Protein AF-A0ABD0P5U7-F1 (afdb_monomer_lite)

Sequence (64 aa):
RVSSTSASVTVSSSFCLTAGGRRFEEGDGWHDGCRDCYCHAGR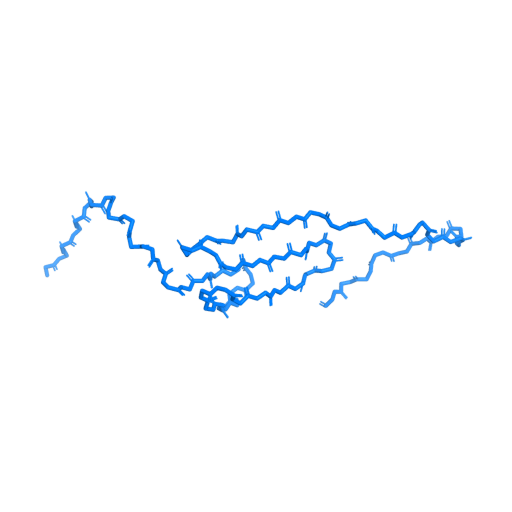EMCVLITCPVPTCTHPVLRPD

InterPro domains:
  IPR052624 Cysteine-rich motor neuron 1 [PTHR46439] (10-63)

Secondary structure (DSSP, 8-state):
-------------SEEE-TT--EEETT-EEE-SSEEEEEETTEEEEEE--PPPP-SSS--PPP-

Structure (mmCIF, N/CA/C/O backbone):
data_AF-A0ABD0P5U7-F1
#
_entry.id   AF-A0ABD0P5U7-F1
#
loop_
_atom_site.group_PDB
_atom_site.id
_atom_site.type_symbol
_atom_site.label_atom_id
_atom_site.label_alt_id
_atom_site.label_comp_id
_atom_site.label_asym_id
_atom_site.label_entity_id
_atom_site.label_seq_id
_atom_site.pdbx_PDB_ins_code
_atom_site.Cartn_x
_atom_site.Cartn_y
_atom_site.Cartn_z
_atom_site.occupancy
_atom_site.B_iso_or_equiv
_atom_site.auth_seq_id
_atom_site.auth_comp_id
_atom_site.auth_asym_id
_atom_site.auth_atom_id
_atom_site.pdbx_PDB_model_num
ATOM 1 N N . ARG A 1 1 ? -34.427 10.037 18.578 1.00 40.53 1 ARG A N 1
ATOM 2 C CA . ARG A 1 1 ? -35.069 9.461 17.374 1.00 40.53 1 ARG A CA 1
ATOM 3 C C . ARG A 1 1 ? -33.971 8.792 16.574 1.00 40.53 1 ARG A C 1
ATOM 5 O O . ARG A 1 1 ? -33.137 9.494 16.023 1.00 40.53 1 ARG A O 1
ATOM 12 N N . VAL A 1 2 ? -33.898 7.465 16.630 1.00 47.88 2 VAL A N 1
ATOM 13 C CA . VAL A 1 2 ? -32.971 6.695 15.798 1.00 47.88 2 VAL A CA 1
ATOM 14 C C . VAL A 1 2 ? -33.613 6.634 14.419 1.00 47.88 2 VAL A C 1
ATOM 16 O O . VAL A 1 2 ? -34.626 5.963 14.250 1.00 47.88 2 VAL A O 1
ATOM 19 N N . SER A 1 3 ? -33.097 7.405 13.467 1.00 49.72 3 SER A N 1
ATOM 20 C CA . SER A 1 3 ? -33.490 7.252 12.067 1.00 49.72 3 SER A CA 1
ATOM 21 C C . SER A 1 3 ? -32.575 6.210 11.444 1.00 49.72 3 SER A C 1
ATOM 23 O O . SER A 1 3 ? -31.576 6.529 10.805 1.00 49.72 3 SER A O 1
ATOM 25 N N . SER A 1 4 ? -32.910 4.946 11.696 1.00 65.31 4 SER A N 1
ATOM 26 C CA . SER A 1 4 ? -32.412 3.808 10.932 1.00 65.31 4 SER A CA 1
ATOM 27 C C . SER A 1 4 ? -33.026 3.878 9.538 1.00 65.31 4 SER A C 1
ATOM 29 O O . SER A 1 4 ? -34.058 3.271 9.264 1.00 65.31 4 SER A O 1
ATOM 31 N N . THR A 1 5 ? -32.422 4.677 8.665 1.00 57.72 5 THR A N 1
ATOM 32 C CA . THR A 1 5 ? -32.742 4.655 7.239 1.00 57.72 5 THR A CA 1
ATOM 33 C C . THR A 1 5 ? -31.874 3.575 6.614 1.00 57.72 5 THR A C 1
ATOM 35 O O . THR A 1 5 ? -30.690 3.789 6.361 1.00 57.72 5 THR A O 1
ATOM 38 N N . SER A 1 6 ? -32.459 2.396 6.405 1.00 65.69 6 SER A N 1
ATOM 39 C CA . SER A 1 6 ? -31.911 1.346 5.545 1.00 65.69 6 SER A CA 1
ATOM 40 C C . SER A 1 6 ? -31.954 1.831 4.101 1.00 65.69 6 SER A C 1
ATOM 42 O O . SER A 1 6 ? -32.822 1.454 3.321 1.00 65.69 6 SER A O 1
ATOM 44 N N . ALA A 1 7 ? -31.047 2.736 3.768 1.00 53.44 7 ALA A N 1
ATOM 45 C CA . ALA A 1 7 ? -30.785 3.125 2.409 1.00 53.44 7 ALA A CA 1
ATOM 46 C C . ALA A 1 7 ? -29.404 2.575 2.083 1.00 53.44 7 ALA A C 1
ATOM 48 O O . ALA A 1 7 ? -28.397 3.005 2.642 1.00 53.44 7 ALA A O 1
ATOM 49 N N . SER A 1 8 ? -29.363 1.619 1.163 1.00 57.75 8 SER A N 1
ATOM 50 C CA . SER A 1 8 ? -28.195 1.315 0.344 1.00 57.75 8 SER A CA 1
ATOM 51 C C . SER A 1 8 ? -27.866 2.529 -0.538 1.00 57.75 8 SER A C 1
ATOM 53 O O . SER A 1 8 ? -27.857 2.451 -1.762 1.00 57.75 8 SER A O 1
ATOM 55 N N . VAL A 1 9 ? -27.650 3.685 0.093 1.00 52.50 9 VAL A N 1
ATOM 56 C CA . VAL A 1 9 ? -26.854 4.757 -0.469 1.00 52.50 9 VAL A CA 1
ATOM 57 C C . VAL A 1 9 ? -25.460 4.178 -0.407 1.00 52.50 9 VAL A C 1
ATOM 59 O O . VAL A 1 9 ? -24.927 3.948 0.678 1.00 52.50 9 VAL A O 1
ATOM 62 N N . THR A 1 10 ? -24.871 3.896 -1.560 1.00 57.81 10 THR A N 1
ATOM 63 C CA . THR A 1 10 ? -23.422 3.957 -1.683 1.00 57.81 10 THR A CA 1
ATOM 64 C C . THR A 1 10 ? -23.023 5.368 -1.264 1.00 57.81 10 THR A C 1
ATOM 66 O O . THR A 1 10 ? -22.844 6.252 -2.096 1.00 57.81 10 THR A O 1
ATOM 69 N N . VAL A 1 11 ? -22.934 5.615 0.045 1.00 57.66 11 VAL A N 1
ATOM 70 C CA . VAL A 1 11 ? -21.977 6.568 0.567 1.00 57.66 11 VAL A CA 1
ATOM 71 C C . VAL A 1 11 ? -20.676 5.929 0.133 1.00 57.66 11 VAL A C 1
ATOM 73 O O . VAL A 1 11 ? -20.175 5.026 0.797 1.00 57.66 11 VAL A O 1
ATOM 76 N N . SER A 1 12 ? -20.214 6.282 -1.066 1.00 61.88 12 SER A N 1
ATOM 77 C CA . SER A 1 12 ? -18.816 6.136 -1.409 1.00 61.88 12 SER A CA 1
ATOM 78 C C . SER A 1 12 ? -18.124 6.942 -0.328 1.00 61.88 12 SER A C 1
ATOM 80 O O . SER A 1 12 ? -18.092 8.175 -0.389 1.00 61.88 12 SER A O 1
ATOM 82 N N . SER A 1 13 ? -17.726 6.276 0.754 1.00 67.56 13 SER A N 1
ATOM 83 C CA . SER A 1 13 ? -16.857 6.897 1.725 1.00 67.56 13 SER A CA 1
ATOM 84 C C . SER A 1 13 ? -15.694 7.415 0.894 1.00 67.56 13 SER A C 1
ATOM 86 O O . SER A 1 13 ? -15.119 6.673 0.106 1.00 67.56 13 SER A O 1
ATOM 88 N N . SER A 1 14 ? -15.366 8.701 1.001 1.00 82.19 14 SER A N 1
ATOM 89 C CA . SER A 1 14 ? -14.218 9.269 0.276 1.00 82.19 14 SER A CA 1
ATOM 90 C C . SER A 1 14 ? -12.886 8.664 0.736 1.00 82.19 14 SER A C 1
ATOM 92 O O . SER A 1 14 ? -11.827 9.120 0.328 1.00 82.19 14 SER A O 1
ATOM 94 N N . PHE A 1 15 ? -12.953 7.700 1.655 1.00 93.38 15 PHE A N 1
ATOM 95 C CA . PHE A 1 15 ? -11.851 7.064 2.322 1.00 93.38 15 PHE A CA 1
ATOM 96 C C . PHE A 1 15 ? -12.133 5.574 2.528 1.00 93.38 15 PHE A C 1
ATOM 98 O O . PHE A 1 15 ? -13.285 5.133 2.623 1.00 93.38 15 PHE A O 1
ATOM 105 N N . CYS A 1 16 ? -11.053 4.823 2.667 1.00 95.25 16 CYS A N 1
ATOM 106 C CA . CYS A 1 16 ? -11.020 3.412 2.992 1.00 95.25 16 CYS A CA 1
ATOM 107 C C . CYS A 1 16 ? -10.541 3.221 4.435 1.00 95.25 16 CYS A C 1
ATOM 109 O O . CYS A 1 16 ? -9.754 4.020 4.948 1.00 95.25 16 CYS A O 1
ATOM 111 N N . LEU A 1 17 ? -11.016 2.155 5.084 1.00 93.19 17 LEU A N 1
ATOM 112 C CA . LEU A 1 17 ? -10.525 1.693 6.382 1.00 93.19 17 LEU A CA 1
ATOM 113 C C . LEU A 1 17 ? -9.997 0.271 6.233 1.00 93.19 17 LEU A C 1
ATOM 115 O O . LEU A 1 17 ? -10.745 -0.620 5.831 1.00 93.19 17 LEU A O 1
ATOM 119 N N . THR A 1 18 ? -8.732 0.055 6.580 1.00 90.19 18 THR A N 1
ATOM 120 C CA . THR A 1 18 ? -8.171 -1.299 6.626 1.00 90.19 18 THR A CA 1
ATOM 121 C C . THR A 1 18 ? -8.628 -2.026 7.888 1.00 90.19 18 THR A C 1
ATOM 123 O O . THR A 1 18 ? -9.055 -1.405 8.865 1.00 90.19 18 THR A O 1
ATOM 126 N N . ALA A 1 19 ? -8.473 -3.352 7.920 1.00 86.75 19 ALA A N 1
ATOM 127 C CA . ALA A 1 19 ? -8.740 -4.150 9.121 1.00 86.75 19 ALA A CA 1
ATOM 128 C C . ALA A 1 19 ? -7.907 -3.702 10.343 1.00 86.75 19 ALA A C 1
ATOM 130 O O . ALA A 1 19 ? -8.343 -3.859 11.479 1.00 86.75 19 ALA A O 1
ATOM 131 N N . GLY A 1 20 ? -6.735 -3.094 10.110 1.00 86.81 20 GLY A N 1
ATOM 132 C CA . GLY A 1 20 ? -5.894 -2.489 11.148 1.00 86.81 20 GLY A CA 1
ATOM 133 C C . GLY A 1 20 ? -6.348 -1.098 11.608 1.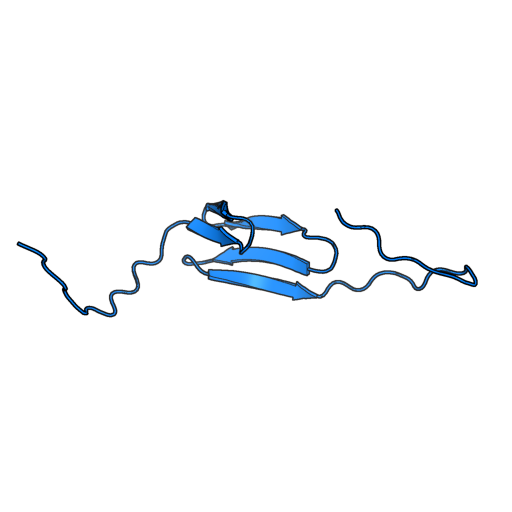00 86.81 20 GLY A C 1
ATOM 134 O O . GLY A 1 20 ? -5.626 -0.446 12.355 1.00 86.81 20 GLY A O 1
ATOM 135 N N . GLY A 1 21 ? -7.499 -0.606 11.137 1.00 90.75 21 GLY A N 1
ATOM 136 C CA . GLY A 1 21 ? -8.048 0.703 11.501 1.00 90.75 21 GLY A CA 1
ATOM 137 C C . GLY A 1 21 ? -7.348 1.891 10.838 1.00 90.75 21 GLY A C 1
ATOM 138 O O . GLY A 1 21 ? -7.582 3.034 11.231 1.00 90.75 21 GLY A O 1
ATOM 139 N N . ARG A 1 22 ? -6.490 1.653 9.837 1.00 93.69 22 ARG A N 1
ATOM 140 C CA . ARG A 1 22 ? -5.816 2.732 9.105 1.00 93.69 22 ARG A CA 1
ATOM 141 C C . ARG A 1 22 ? -6.771 3.336 8.085 1.00 93.69 22 ARG A C 1
ATOM 143 O O . ARG A 1 22 ? -7.462 2.602 7.381 1.00 93.69 22 ARG A O 1
ATOM 150 N N . ARG A 1 23 ? -6.777 4.666 8.008 1.00 95.12 23 ARG A N 1
ATOM 151 C CA . ARG A 1 23 ? -7.586 5.445 7.069 1.00 95.12 23 ARG A CA 1
ATOM 152 C C . ARG A 1 23 ? -6.745 5.900 5.880 1.00 95.12 23 ARG A C 1
ATOM 154 O O . ARG A 1 23 ? -5.632 6.372 6.084 1.00 95.12 23 ARG A O 1
ATOM 161 N N . PHE A 1 24 ? -7.317 5.791 4.686 1.00 96.25 24 PHE A N 1
ATOM 162 C CA . PHE A 1 24 ? -6.723 6.202 3.410 1.00 96.25 24 PHE A CA 1
ATOM 163 C C . PHE A 1 24 ? -7.746 6.987 2.601 1.00 96.25 24 PHE A C 1
ATOM 165 O O . PHE A 1 24 ? -8.897 6.563 2.551 1.00 96.25 24 PHE A O 1
ATOM 172 N N . GLU A 1 25 ? -7.370 8.113 2.008 1.00 96.12 25 GLU A N 1
ATOM 173 C CA . GLU A 1 25 ? -8.243 8.893 1.123 1.00 96.12 25 GLU A CA 1
ATOM 174 C C . GLU A 1 25 ? -8.342 8.255 -0.269 1.00 96.12 25 GLU A C 1
ATOM 176 O O . GLU A 1 25 ? -7.557 7.381 -0.631 1.00 96.12 25 GLU A O 1
ATOM 181 N N . GLU A 1 26 ? -9.313 8.694 -1.069 1.00 94.50 26 GLU A N 1
ATOM 182 C CA . GLU A 1 26 ? -9.439 8.303 -2.476 1.00 94.50 26 GLU A CA 1
ATOM 183 C C . GLU A 1 26 ? -8.116 8.480 -3.237 1.00 94.50 26 GLU A C 1
ATOM 185 O O . GLU A 1 26 ? -7.530 9.563 -3.252 1.00 94.50 26 GLU A O 1
ATOM 190 N N . GLY A 1 27 ? -7.675 7.418 -3.912 1.00 94.62 27 GLY A N 1
ATOM 191 C CA . GLY A 1 27 ? -6.428 7.397 -4.674 1.00 94.62 27 GLY A CA 1
ATOM 192 C C . GLY A 1 27 ? -5.168 7.132 -3.846 1.00 94.62 27 GLY A C 1
ATOM 193 O O . GLY A 1 27 ? -4.130 6.851 -4.445 1.00 94.62 27 GLY A O 1
ATOM 194 N N . ASP A 1 28 ? -5.233 7.154 -2.509 1.00 97.31 28 ASP A N 1
ATOM 195 C CA . ASP A 1 28 ? -4.091 6.774 -1.677 1.00 97.31 28 ASP A CA 1
ATOM 196 C C . ASP A 1 28 ? -3.728 5.306 -1.916 1.00 97.31 28 ASP A C 1
ATOM 198 O O . ASP A 1 28 ? -4.597 4.429 -1.932 1.00 97.31 28 ASP A O 1
ATOM 202 N N . GLY A 1 29 ? -2.427 5.050 -2.060 1.00 96.19 29 GLY A N 1
ATOM 203 C CA . GLY A 1 29 ? -1.851 3.716 -2.187 1.00 96.19 29 GLY A CA 1
ATOM 204 C C . GLY A 1 29 ? -1.119 3.283 -0.920 1.00 96.19 29 GLY A C 1
ATOM 205 O O . GLY A 1 29 ? -0.498 4.100 -0.235 1.00 96.19 29 GLY A O 1
ATOM 206 N N . TRP A 1 30 ? -1.161 1.989 -0.610 1.00 95.50 30 TRP A N 1
ATOM 207 C CA . TRP A 1 30 ? -0.384 1.406 0.481 1.00 95.50 30 TRP A CA 1
ATOM 208 C C . TRP A 1 30 ? 0.052 -0.021 0.181 1.00 95.50 30 TRP A C 1
ATOM 210 O O . TRP A 1 30 ? -0.531 -0.717 -0.648 1.00 95.50 30 TRP A O 1
ATOM 220 N N . HIS A 1 31 ? 1.076 -0.441 0.916 1.00 92.88 31 HIS A N 1
ATOM 221 C CA . HIS A 1 31 ? 1.614 -1.788 0.898 1.00 92.88 31 HIS A CA 1
ATOM 222 C C . HIS A 1 31 ? 1.458 -2.416 2.285 1.00 92.88 31 HIS A C 1
ATOM 224 O O . HIS A 1 31 ? 1.652 -1.731 3.294 1.00 92.88 31 HIS A O 1
ATOM 230 N N . ASP A 1 32 ? 1.088 -3.693 2.335 1.00 89.50 32 ASP A N 1
ATOM 231 C CA . ASP A 1 32 ? 0.959 -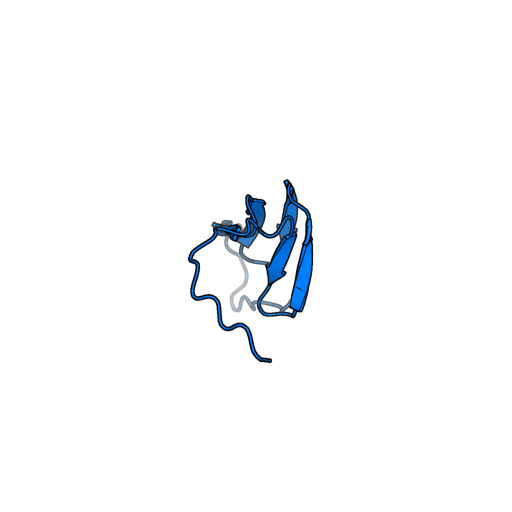4.474 3.576 1.00 89.50 32 ASP A CA 1
ATOM 232 C C . ASP A 1 32 ? 1.797 -5.766 3.573 1.00 89.50 32 ASP A C 1
ATOM 234 O O . ASP A 1 32 ? 1.511 -6.708 4.315 1.00 89.50 32 ASP A O 1
ATOM 238 N N . GLY A 1 33 ? 2.800 -5.806 2.693 1.00 87.19 33 GLY A N 1
ATOM 239 C CA . GLY A 1 33 ? 3.825 -6.844 2.611 1.00 87.19 33 GLY A CA 1
ATOM 240 C C . GLY A 1 33 ? 3.632 -7.823 1.477 1.00 87.19 33 GLY A C 1
ATOM 241 O O . GLY A 1 33 ? 4.585 -8.212 0.805 1.00 87.19 33 GLY A O 1
ATOM 242 N N . CYS A 1 34 ? 2.387 -8.238 1.251 1.00 88.81 34 CYS A N 1
ATOM 243 C CA . CYS A 1 34 ? 2.047 -9.166 0.171 1.00 88.81 34 CYS A CA 1
ATOM 244 C C . CYS A 1 34 ? 1.090 -8.556 -0.849 1.00 88.81 34 CYS A C 1
ATOM 246 O O . CYS A 1 34 ? 0.896 -9.139 -1.920 1.00 88.81 34 CYS A O 1
ATOM 248 N N . ARG A 1 35 ? 0.471 -7.415 -0.531 1.00 93.44 35 ARG A N 1
ATOM 249 C CA . ARG A 1 35 ? -0.486 -6.758 -1.411 1.00 93.44 35 ARG A CA 1
ATOM 250 C C . ARG A 1 35 ? -0.093 -5.315 -1.661 1.00 93.44 35 ARG A C 1
ATOM 252 O O . ARG A 1 35 ? 0.257 -4.586 -0.737 1.00 93.44 35 ARG A O 1
ATOM 259 N N . ASP A 1 36 ? -0.232 -4.917 -2.917 1.00 95.25 36 ASP A N 1
ATOM 260 C CA . ASP A 1 36 ? -0.306 -3.514 -3.304 1.00 95.25 36 ASP A CA 1
ATOM 261 C C . ASP A 1 36 ? -1.772 -3.122 -3.385 1.00 95.25 36 ASP A C 1
ATOM 263 O O . ASP A 1 36 ? -2.560 -3.760 -4.092 1.00 95.25 36 ASP A O 1
ATOM 267 N N . CYS A 1 37 ? -2.137 -2.087 -2.639 1.00 96.50 37 CYS A N 1
ATOM 268 C CA . CYS A 1 37 ? -3.508 -1.643 -2.485 1.00 96.50 37 CYS A CA 1
ATOM 269 C C . CYS A 1 37 ? -3.652 -0.163 -2.823 1.00 96.50 37 CYS A C 1
ATOM 271 O O . CYS A 1 37 ? -2.716 0.622 -2.670 1.00 96.50 37 CYS A O 1
ATOM 273 N N . TYR A 1 38 ? -4.857 0.225 -3.225 1.00 96.62 38 TYR A N 1
ATOM 274 C CA . TYR A 1 38 ? -5.266 1.618 -3.301 1.00 96.62 38 TYR A CA 1
ATOM 275 C C . TYR A 1 38 ? -6.734 1.779 -2.911 1.00 96.62 38 TYR A C 1
ATOM 277 O O . TYR A 1 38 ? -7.524 0.828 -2.967 1.00 96.62 38 TYR A O 1
ATOM 285 N N . CYS A 1 39 ? -7.102 2.987 -2.492 1.00 96.69 39 CYS A N 1
ATOM 286 C CA . CYS A 1 39 ? -8.483 3.304 -2.164 1.00 96.69 39 CYS A CA 1
ATOM 287 C C . CYS A 1 39 ? -9.226 3.781 -3.407 1.00 96.69 39 CYS A C 1
ATOM 289 O O . CYS A 1 39 ? -8.795 4.733 -4.060 1.00 96.69 39 CYS A O 1
ATOM 291 N N . HIS A 1 40 ? -10.354 3.137 -3.708 1.00 95.06 40 HIS A N 1
ATOM 292 C CA . HIS A 1 40 ? -11.227 3.560 -4.792 1.00 95.06 40 HIS A CA 1
ATOM 293 C C . HIS A 1 40 ? -12.701 3.484 -4.418 1.00 95.06 40 HIS A C 1
ATOM 295 O O . HIS A 1 40 ? -13.221 2.417 -4.091 1.00 95.06 40 HIS A O 1
ATOM 301 N N . ALA A 1 41 ? -13.386 4.620 -4.485 1.00 92.19 41 ALA A N 1
ATOM 302 C CA . ALA A 1 41 ? -14.793 4.787 -4.145 1.00 92.19 41 ALA A CA 1
ATOM 303 C C . ALA A 1 41 ? -15.156 4.199 -2.766 1.00 92.19 41 ALA A C 1
ATOM 305 O O . ALA A 1 41 ? -16.213 3.584 -2.592 1.00 92.19 41 ALA A O 1
ATOM 306 N N . GLY A 1 42 ? -14.259 4.359 -1.787 1.00 91.62 42 GLY A N 1
ATOM 307 C CA . GLY A 1 42 ? -14.435 3.838 -0.429 1.00 91.62 42 GLY A CA 1
ATOM 308 C C . GLY A 1 42 ? -14.195 2.337 -0.279 1.00 91.62 42 GLY A C 1
ATOM 309 O O . GLY A 1 42 ? -14.519 1.758 0.759 1.00 91.62 42 GLY A O 1
ATOM 310 N N . ARG A 1 43 ? -13.636 1.692 -1.306 1.00 91.94 43 ARG A N 1
ATOM 311 C CA . ARG A 1 43 ? -13.275 0.276 -1.309 1.00 91.94 43 ARG A CA 1
ATOM 312 C C . ARG A 1 43 ? -11.767 0.102 -1.432 1.00 91.94 43 ARG A C 1
ATOM 314 O O . ARG A 1 43 ? -11.125 0.699 -2.290 1.00 91.94 43 ARG A O 1
ATOM 321 N N . GLU A 1 44 ? -11.227 -0.770 -0.590 1.00 94.38 44 GLU A N 1
ATOM 322 C CA . GLU A 1 44 ? -9.865 -1.283 -0.723 1.00 94.38 44 GLU A CA 1
ATOM 323 C C . GLU A 1 44 ? -9.770 -2.159 -1.982 1.00 94.38 44 GLU A C 1
ATOM 325 O O . GLU A 1 44 ? -10.452 -3.182 -2.094 1.00 94.38 44 GLU A O 1
ATOM 330 N N . MET A 1 45 ? -8.930 -1.741 -2.927 1.00 95.44 45 MET A N 1
ATOM 331 C CA . MET A 1 45 ? -8.637 -2.460 -4.162 1.00 95.44 45 MET A CA 1
ATOM 332 C C . MET A 1 45 ? -7.193 -2.944 -4.098 1.00 95.44 45 MET A C 1
ATOM 334 O O . MET A 1 45 ? -6.281 -2.125 -4.088 1.00 95.44 45 MET A O 1
ATOM 338 N N . CYS A 1 46 ? -6.981 -4.260 -4.047 1.00 96.25 46 CYS A N 1
ATOM 339 C CA . CYS A 1 46 ? -5.651 -4.838 -3.866 1.00 96.25 46 CYS A CA 1
ATOM 340 C C . CYS A 1 46 ? -5.317 -5.886 -4.921 1.00 96.25 46 CYS A C 1
ATOM 342 O O . CYS A 1 46 ? -6.187 -6.626 -5.386 1.00 96.25 46 CYS A O 1
ATOM 344 N N . VAL A 1 47 ? -4.026 -6.011 -5.204 1.00 96.56 47 VAL A N 1
ATOM 345 C CA . VAL A 1 47 ? -3.436 -7.103 -5.978 1.00 96.56 47 VAL A CA 1
ATOM 346 C C . VAL A 1 47 ? -2.355 -7.789 -5.152 1.00 96.56 47 VAL A C 1
ATOM 348 O O . VAL A 1 47 ? -1.698 -7.150 -4.335 1.00 96.56 47 VAL A O 1
ATOM 351 N N . LEU A 1 48 ? -2.176 -9.095 -5.351 1.00 94.69 48 LEU A N 1
ATOM 352 C CA . LEU A 1 48 ? -1.045 -9.815 -4.770 1.00 94.69 48 LEU A CA 1
ATOM 353 C C . LEU A 1 48 ? 0.213 -9.496 -5.567 1.00 94.69 48 LEU A C 1
ATOM 355 O O . LEU A 1 48 ? 0.210 -9.594 -6.796 1.00 94.69 48 LEU A O 1
ATOM 359 N N . ILE A 1 49 ? 1.286 -9.170 -4.859 1.00 92.06 49 ILE A N 1
ATOM 360 C CA . ILE A 1 49 ? 2.604 -9.037 -5.462 1.00 92.06 49 ILE A CA 1
ATOM 361 C C . ILE A 1 49 ? 3.360 -10.360 -5.387 1.00 92.06 49 ILE A C 1
ATOM 363 O O . ILE A 1 49 ? 3.165 -11.176 -4.486 1.00 92.06 49 ILE A O 1
ATOM 367 N N . THR A 1 50 ? 4.255 -10.570 -6.344 1.00 89.44 50 THR A N 1
ATOM 368 C CA . THR A 1 50 ? 5.188 -11.698 -6.344 1.00 89.44 50 THR A CA 1
ATOM 369 C C . THR A 1 50 ? 6.591 -11.219 -6.023 1.00 89.44 50 THR A C 1
ATOM 371 O O . THR A 1 50 ? 7.128 -10.357 -6.717 1.00 89.44 50 THR A O 1
ATOM 374 N N . CYS A 1 51 ? 7.205 -11.842 -5.022 1.00 86.69 51 CYS A N 1
ATOM 375 C CA . CYS A 1 51 ? 8.610 -11.646 -4.685 1.00 86.69 51 CYS A CA 1
ATOM 376 C C . CYS A 1 51 ? 9.470 -12.766 -5.300 1.00 86.69 51 CYS A C 1
ATOM 378 O O . CYS A 1 51 ? 8.986 -13.892 -5.456 1.00 86.69 51 CYS A O 1
ATOM 380 N N . PRO A 1 52 ? 10.751 -12.507 -5.622 1.00 90.88 52 PRO A N 1
ATOM 381 C CA . PRO A 1 52 ? 11.695 -13.565 -5.967 1.00 90.88 52 PRO A CA 1
ATOM 382 C C . PRO A 1 52 ? 11.794 -14.606 -4.849 1.00 90.88 52 PRO A C 1
ATOM 384 O O . PRO A 1 52 ? 11.776 -14.264 -3.666 1.00 90.88 52 PRO A O 1
ATOM 387 N N . VAL A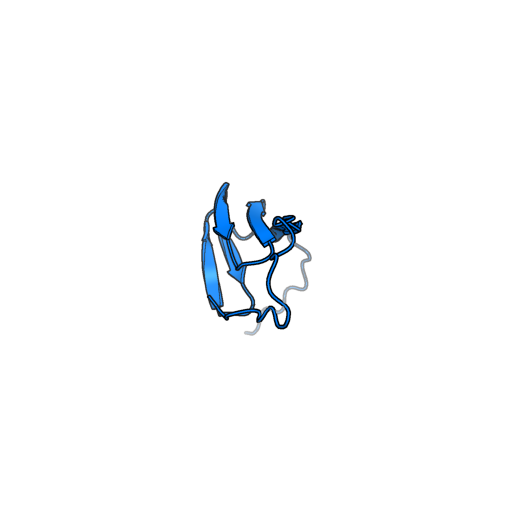 1 53 ? 11.940 -15.877 -5.221 1.00 91.12 53 VAL A N 1
ATOM 388 C CA . VAL A 1 53 ? 12.092 -16.965 -4.248 1.00 91.12 53 VAL A CA 1
ATOM 389 C C . VAL A 1 53 ? 13.443 -16.821 -3.530 1.00 91.12 53 VAL A C 1
ATOM 391 O O . VAL A 1 53 ? 14.476 -16.784 -4.205 1.00 91.12 53 VAL A O 1
ATOM 394 N N . PRO A 1 54 ? 13.477 -16.751 -2.184 1.00 93.38 54 PRO A N 1
ATOM 395 C CA . PRO A 1 54 ? 14.729 -16.708 -1.436 1.00 93.38 54 PRO A CA 1
ATOM 396 C C . PRO A 1 54 ? 15.566 -17.972 -1.661 1.00 93.38 54 PRO A C 1
ATOM 398 O O . PRO A 1 54 ? 15.031 -19.073 -1.758 1.00 93.38 54 PRO A O 1
ATOM 401 N N . THR A 1 55 ? 16.891 -17.833 -1.686 1.00 96.12 55 THR A N 1
ATOM 402 C CA . THR A 1 55 ? 17.826 -18.946 -1.939 1.00 96.12 55 THR A CA 1
ATOM 403 C C . THR A 1 55 ? 18.264 -19.696 -0.677 1.00 96.12 55 THR A C 1
ATOM 405 O O . THR A 1 55 ? 19.119 -20.577 -0.743 1.00 96.12 55 THR A O 1
ATOM 408 N N . CYS A 1 56 ? 17.719 -19.349 0.490 1.00 94.69 56 CYS A N 1
ATOM 409 C CA . CYS A 1 56 ? 18.080 -19.959 1.766 1.00 94.69 56 CYS A CA 1
ATOM 410 C C . CYS A 1 56 ? 17.218 -21.191 2.090 1.00 94.69 56 CYS A C 1
ATOM 412 O O . CYS A 1 56 ? 16.079 -21.310 1.648 1.00 94.69 56 CYS A O 1
ATOM 414 N N . THR A 1 57 ? 17.747 -22.098 2.916 1.00 97.31 57 THR A N 1
ATOM 415 C CA . THR A 1 57 ? 17.068 -23.354 3.291 1.00 97.31 57 THR A CA 1
ATOM 416 C C . THR A 1 57 ? 15.813 -23.141 4.144 1.00 97.31 57 THR A C 1
ATOM 418 O O . THR A 1 57 ? 14.907 -23.967 4.121 1.00 97.31 57 THR A O 1
ATOM 421 N N . HIS A 1 58 ? 15.754 -22.042 4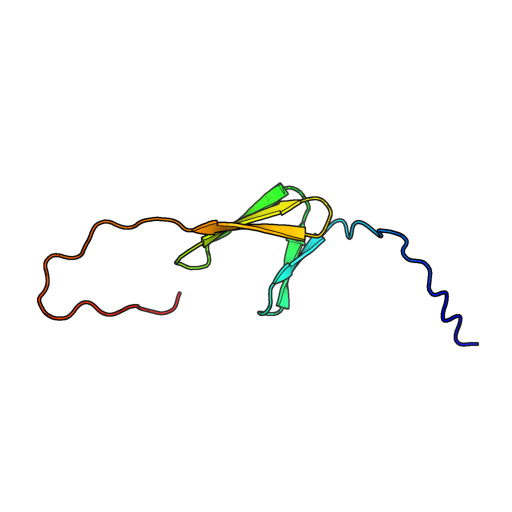.902 1.00 95.94 58 HIS A N 1
ATOM 422 C CA . HIS A 1 58 ? 14.668 -21.752 5.841 1.00 95.94 58 HIS A CA 1
ATOM 423 C C . HIS A 1 58 ? 14.211 -20.293 5.689 1.00 95.94 58 HIS A C 1
ATOM 425 O O . HIS A 1 58 ? 14.605 -19.440 6.491 1.00 95.94 58 HIS A O 1
ATOM 431 N N . PRO A 1 59 ? 13.434 -19.963 4.642 1.00 93.56 59 PRO A N 1
ATOM 432 C CA . PRO A 1 59 ? 12.869 -18.629 4.502 1.00 93.56 59 PRO A CA 1
ATOM 433 C C . PRO A 1 59 ? 11.811 -18.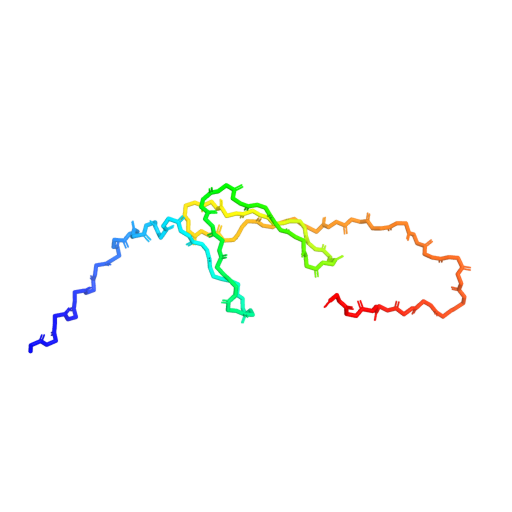383 5.584 1.00 93.56 59 PRO A C 1
ATOM 435 O O . PRO A 1 59 ? 11.023 -19.268 5.915 1.00 93.56 59 PRO A O 1
ATOM 438 N N . VAL A 1 60 ? 11.784 -17.165 6.122 1.00 91.19 60 VAL A N 1
ATOM 439 C CA . VAL A 1 60 ? 10.797 -16.724 7.116 1.00 91.19 60 VAL A CA 1
ATOM 440 C C . VAL A 1 60 ? 10.071 -15.485 6.606 1.00 91.19 60 VAL A C 1
ATOM 442 O O . VAL A 1 60 ? 10.700 -14.581 6.056 1.00 91.19 60 VAL A O 1
ATOM 445 N N . LEU A 1 61 ? 8.751 -15.435 6.797 1.00 85.81 61 LEU A N 1
ATOM 446 C CA . LEU A 1 61 ? 7.960 -14.232 6.547 1.00 85.81 61 LEU A CA 1
ATOM 447 C C . LEU A 1 61 ? 8.047 -13.336 7.786 1.00 85.81 61 LEU A C 1
ATOM 449 O O . LEU A 1 61 ? 7.691 -13.762 8.886 1.00 85.81 61 LEU A O 1
ATOM 453 N N . ARG A 1 62 ? 8.551 -12.114 7.619 1.00 82.06 62 ARG A N 1
ATOM 454 C CA . ARG A 1 62 ? 8.575 -11.115 8.693 1.00 82.06 62 ARG A CA 1
ATOM 455 C C . ARG A 1 62 ? 7.306 -10.261 8.595 1.00 82.06 62 ARG A C 1
ATOM 457 O O . ARG A 1 62 ? 6.933 -9.931 7.474 1.00 82.06 62 ARG A O 1
ATOM 464 N N . PRO A 1 63 ? 6.649 -9.926 9.718 1.00 74.56 63 PRO A N 1
ATOM 465 C CA . PRO A 1 63 ? 5.612 -8.902 9.717 1.00 74.56 63 PRO A CA 1
ATOM 466 C C . PRO A 1 63 ? 6.225 -7.549 9.346 1.00 74.56 63 PRO A C 1
ATOM 468 O O . PRO A 1 63 ? 7.368 -7.282 9.738 1.00 74.56 63 PRO A O 1
ATOM 471 N N . ASP A 1 64 ? 5.460 -6.726 8.636 1.00 66.56 64 ASP A N 1
ATOM 472 C CA . ASP A 1 64 ? 5.781 -5.316 8.389 1.00 66.56 64 ASP A CA 1
ATOM 473 C C . ASP A 1 64 ? 5.346 -4.397 9.536 1.00 66.56 64 ASP A C 1
ATOM 475 O O . ASP A 1 64 ? 4.373 -4.741 10.254 1.00 66.56 64 ASP A O 1
#

Foldseek 3Di:
DPPPDPDPPLPLPQWEQDPVRDIDGAQDWDDFQQWTWGRHSHDIDIDGDDDPDDPDPDDDDDGD

pLDDT: mean 84.68, std 15.45, range [40.53, 97.31]

Organism: Cirrhinus mrigala (NCBI:txid683832)

Radius of gyration: 17.48 Å; chains: 1; bounding box: 53×33×24 Å